Protein AF-A0A6N2C023-F1 (afdb_monomer_lite)

Sequence (86 aa):
MATIQILIGPSCLQKDLWEIVVQVIVQESLADMISSKVAKVKVLGDMEIIPFVKSSGINLTIAGMVETRLAMGFTGHLAAGLGCFK

Radius of gyration: 12.26 Å; chains: 1; bounding box: 33×24×34 Å

pLDDT: mean 77.52, std 9.94, range [47.25, 89.06]

Structure (mmCIF, N/CA/C/O backbone):
data_AF-A0A6N2C023-F1
#
_entry.id   AF-A0A6N2C023-F1
#
loop_
_atom_site.group_PDB
_atom_site.id
_atom_site.type_symbol
_atom_site.label_atom_id
_atom_site.label_alt_id
_atom_site.label_comp_id
_atom_site.label_asym_id
_atom_site.label_entity_id
_atom_site.label_seq_id
_atom_site.pdbx_PDB_ins_code
_atom_site.Cartn_x
_atom_site.Cartn_y
_atom_site.Cartn_z
_atom_site.occupancy
_atom_site.B_iso_or_equiv
_atom_site.auth_seq_id
_atom_site.auth_comp_id
_atom_site.auth_asym_id
_atom_site.auth_atom_id
_atom_site.pdbx_PDB_model_num
ATOM 1 N N . MET A 1 1 ? -20.521 12.056 5.396 1.00 47.25 1 MET A N 1
ATOM 2 C CA . MET A 1 1 ? -19.336 12.086 6.280 1.00 47.25 1 MET A CA 1
ATOM 3 C C . MET A 1 1 ? -18.138 12.429 5.418 1.00 47.25 1 MET A C 1
ATOM 5 O O . MET A 1 1 ? -18.053 11.885 4.325 1.00 47.25 1 MET A O 1
ATOM 9 N N . ALA A 1 2 ? -17.298 13.377 5.830 1.00 59.56 2 ALA A N 1
ATOM 10 C CA . ALA A 1 2 ? -16.086 13.717 5.088 1.00 59.56 2 ALA A CA 1
ATOM 11 C C . ALA A 1 2 ? -15.003 12.683 5.420 1.00 59.56 2 ALA A C 1
ATOM 13 O O . ALA A 1 2 ? -14.737 12.464 6.595 1.00 59.56 2 ALA A O 1
ATOM 14 N N . THR A 1 3 ? -14.433 12.037 4.404 1.00 75.31 3 THR A N 1
ATOM 15 C CA . THR A 1 3 ? -13.312 11.101 4.560 1.00 75.31 3 THR A CA 1
ATOM 16 C C . THR A 1 3 ? -12.006 11.891 4.532 1.00 75.31 3 THR A C 1
ATOM 18 O O . THR A 1 3 ? -11.759 12.629 3.575 1.00 75.31 3 THR A O 1
ATOM 21 N N . ILE A 1 4 ? -11.179 11.755 5.566 1.00 79.69 4 ILE A N 1
ATOM 22 C CA . ILE A 1 4 ? -9.859 12.384 5.650 1.00 79.69 4 ILE A CA 1
ATOM 23 C C . ILE A 1 4 ? -8.826 11.408 5.087 1.00 79.69 4 ILE A C 1
ATOM 25 O O . ILE A 1 4 ? -8.566 10.349 5.658 1.00 79.69 4 ILE A O 1
ATOM 29 N N . GLN A 1 5 ? -8.229 11.774 3.953 1.00 80.12 5 GLN A N 1
ATOM 30 C CA . GLN A 1 5 ? -7.156 11.019 3.313 1.00 80.12 5 GLN A CA 1
ATOM 31 C C . GLN A 1 5 ? -5.829 11.755 3.493 1.00 80.12 5 GLN A C 1
ATOM 33 O O . GLN A 1 5 ? -5.686 12.900 3.059 1.00 80.12 5 GLN A O 1
ATOM 38 N N . ILE A 1 6 ? -4.842 11.086 4.093 1.00 81.00 6 ILE A N 1
ATOM 39 C CA . ILE A 1 6 ? -3.485 11.623 4.223 1.00 81.00 6 ILE A CA 1
ATOM 40 C C . ILE A 1 6 ? -2.585 10.967 3.177 1.00 81.00 6 ILE A C 1
ATOM 42 O O . ILE A 1 6 ? -2.355 9.755 3.169 1.00 81.00 6 ILE A O 1
ATOM 46 N N . LEU A 1 7 ? -2.046 11.805 2.291 1.00 74.06 7 LEU A N 1
ATOM 47 C CA . LEU A 1 7 ? -0.997 11.425 1.357 1.00 74.06 7 LEU A CA 1
ATOM 48 C C . LEU A 1 7 ? 0.359 11.716 1.990 1.00 74.06 7 LEU A C 1
ATOM 50 O O . LEU A 1 7 ? 0.757 12.875 2.119 1.00 74.06 7 LEU A O 1
ATOM 54 N N . ILE A 1 8 ? 1.096 10.669 2.338 1.00 72.81 8 ILE A N 1
ATOM 55 C CA . ILE A 1 8 ? 2.416 10.845 2.931 1.00 72.81 8 ILE A CA 1
ATOM 56 C C . ILE A 1 8 ? 3.423 11.203 1.818 1.00 72.81 8 ILE A C 1
ATOM 58 O O . ILE A 1 8 ? 3.546 10.542 0.781 1.00 72.81 8 ILE A O 1
ATOM 62 N N . GLY A 1 9 ? 4.074 12.355 1.993 1.00 60.75 9 GLY A N 1
ATOM 63 C CA . GLY A 1 9 ? 4.913 13.020 0.997 1.00 60.75 9 GLY A CA 1
ATOM 64 C C . GLY A 1 9 ? 6.408 12.655 1.048 1.00 60.75 9 GLY A C 1
ATOM 65 O O . GLY A 1 9 ? 6.842 11.866 1.883 1.00 60.75 9 GLY A O 1
ATOM 66 N N . PRO A 1 10 ? 7.229 13.250 0.156 1.00 52.97 10 PRO A N 1
ATOM 67 C CA . PRO A 1 10 ? 8.647 12.915 -0.036 1.00 52.97 10 PRO A CA 1
ATOM 68 C C . PRO A 1 10 ? 9.560 13.196 1.169 1.00 52.97 10 PRO A C 1
ATOM 70 O O . PRO A 1 10 ? 10.689 12.728 1.176 1.00 52.97 10 PRO A O 1
ATOM 73 N N . SER A 1 11 ? 9.108 13.919 2.192 1.00 51.91 11 SER A N 1
ATOM 74 C CA . SER A 1 11 ? 9.860 14.082 3.443 1.00 51.91 11 SER A CA 1
ATOM 75 C C . SER A 1 11 ? 9.991 12.776 4.241 1.00 51.91 11 SER A C 1
ATOM 77 O O . SER A 1 11 ? 10.884 12.673 5.070 1.00 51.91 11 SER A O 1
ATOM 79 N N . CYS A 1 12 ? 9.173 11.757 3.950 1.00 53.12 12 CYS A N 1
ATOM 80 C CA . CYS A 1 12 ? 9.237 10.423 4.564 1.00 53.12 12 CYS A CA 1
ATOM 81 C C . CYS A 1 12 ? 10.065 9.417 3.737 1.00 53.12 12 CYS A C 1
ATOM 83 O O . CYS A 1 12 ? 9.748 8.234 3.686 1.00 53.12 12 CYS A O 1
ATOM 85 N N . LEU A 1 13 ? 11.124 9.883 3.060 1.00 52.47 13 LEU A N 1
ATOM 86 C CA . LEU A 1 13 ? 12.026 9.065 2.224 1.00 52.47 13 LEU A CA 1
ATOM 87 C C . LEU A 1 13 ? 12.904 8.078 3.021 1.00 52.47 13 LEU A C 1
ATOM 89 O O . LEU A 1 13 ? 13.592 7.241 2.434 1.00 52.47 13 LEU A O 1
ATOM 93 N N . GLN A 1 14 ? 12.899 8.177 4.348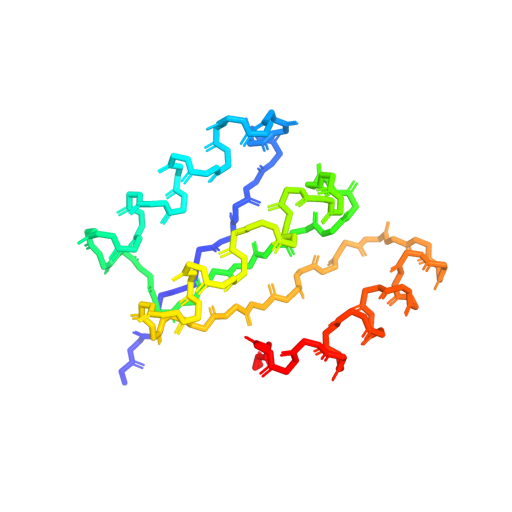 1.00 62.22 14 GLN A N 1
ATOM 94 C CA . GLN A 1 14 ? 13.682 7.337 5.244 1.00 62.22 14 GLN A CA 1
ATOM 95 C C . GLN A 1 14 ? 12.755 6.326 5.926 1.00 62.22 14 GLN A C 1
ATOM 97 O O . GLN A 1 14 ? 11.710 6.713 6.447 1.00 62.22 14 GLN A O 1
ATOM 102 N N . LYS A 1 15 ? 13.135 5.038 5.896 1.00 62.84 15 LYS A N 1
ATOM 103 C CA . LYS A 1 15 ? 12.326 3.908 6.396 1.00 62.84 15 LYS A CA 1
ATOM 104 C C . LYS A 1 15 ? 11.774 4.176 7.802 1.00 62.84 15 LYS A C 1
ATOM 106 O O . LYS A 1 15 ? 10.580 4.028 8.029 1.00 62.84 15 LYS A O 1
ATOM 11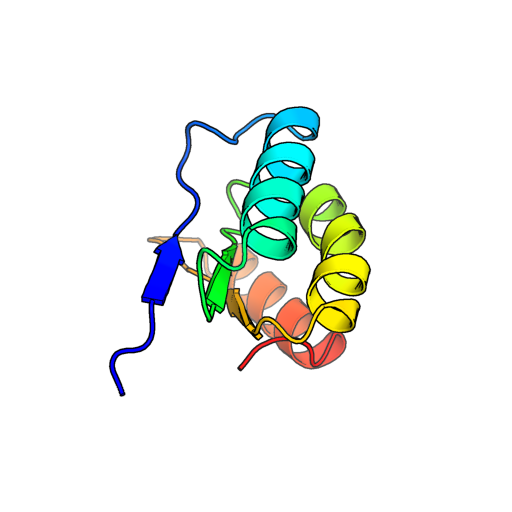1 N N . ASP A 1 16 ? 12.632 4.670 8.686 1.00 66.25 16 ASP A N 1
ATOM 112 C CA . ASP A 1 16 ? 12.303 4.884 10.096 1.00 66.25 16 ASP A CA 1
ATOM 113 C C . ASP A 1 16 ? 11.242 5.981 10.292 1.00 66.25 16 ASP A C 1
ATOM 115 O O . ASP A 1 16 ? 10.410 5.901 11.190 1.00 66.25 16 ASP A O 1
ATOM 119 N N . LEU A 1 17 ? 11.220 6.998 9.421 1.00 73.94 17 LEU A N 1
ATOM 120 C CA . LEU A 1 17 ? 10.25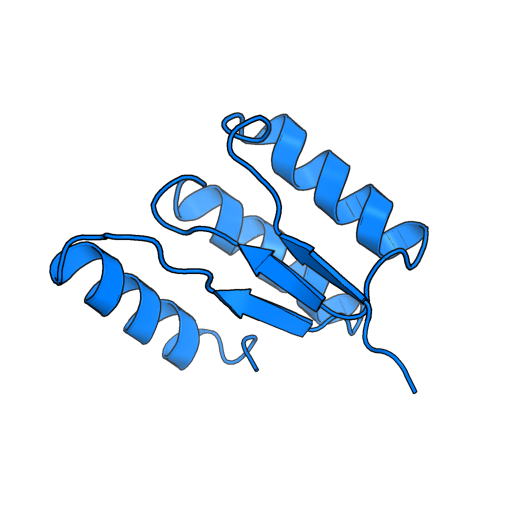8 8.096 9.528 1.00 73.94 17 LEU A CA 1
ATOM 121 C C . LEU A 1 17 ? 8.868 7.688 9.026 1.00 73.94 17 LEU A C 1
ATOM 123 O O . LEU A 1 17 ? 7.862 8.155 9.553 1.00 73.94 17 LEU A O 1
ATOM 127 N N . TRP A 1 18 ? 8.807 6.807 8.025 1.00 74.75 18 TRP A N 1
ATOM 128 C CA . TRP A 1 18 ? 7.549 6.287 7.493 1.00 74.75 18 TRP A CA 1
ATOM 129 C C . TRP A 1 18 ? 6.767 5.500 8.549 1.00 74.75 18 TRP A C 1
ATOM 131 O O . TRP A 1 18 ? 5.588 5.774 8.771 1.00 74.75 18 TRP A O 1
ATOM 141 N N . GLU A 1 19 ? 7.431 4.567 9.233 1.00 78.31 19 GLU A N 1
ATOM 142 C CA . GLU A 1 19 ? 6.799 3.744 10.268 1.00 78.31 19 GLU A CA 1
ATOM 143 C C . GLU A 1 19 ? 6.260 4.601 11.416 1.00 78.31 19 GLU A C 1
ATOM 145 O O . GLU A 1 19 ? 5.104 4.438 11.805 1.00 78.31 19 GLU A O 1
ATOM 150 N N . ILE A 1 20 ? 7.051 5.567 11.897 1.00 82.25 20 ILE A N 1
ATOM 151 C CA . ILE A 1 20 ? 6.647 6.473 12.983 1.00 82.25 20 ILE A CA 1
ATOM 152 C C . ILE A 1 20 ? 5.426 7.306 12.573 1.00 82.25 20 ILE A C 1
ATOM 154 O O . ILE A 1 20 ? 4.462 7.401 13.331 1.00 82.25 20 ILE A O 1
ATOM 158 N N . VAL A 1 21 ? 5.429 7.893 11.371 1.00 83.25 21 VAL A N 1
ATOM 159 C CA . VAL A 1 21 ? 4.306 8.723 10.900 1.00 83.25 21 VAL A CA 1
ATOM 160 C C . VAL A 1 21 ? 3.033 7.893 10.757 1.00 83.25 21 VAL A C 1
ATOM 162 O O . VAL A 1 21 ? 1.969 8.326 11.199 1.00 83.25 21 VAL A O 1
ATOM 165 N N . VAL A 1 22 ? 3.128 6.691 10.181 1.00 84.56 22 VAL A N 1
ATOM 166 C CA . VAL A 1 22 ? 1.972 5.796 10.045 1.00 84.56 22 VAL A CA 1
ATOM 167 C C . VAL A 1 22 ? 1.452 5.364 11.415 1.00 84.56 22 VAL A C 1
ATOM 169 O O . VAL A 1 22 ? 0.242 5.378 11.625 1.00 84.56 22 VAL A O 1
ATOM 172 N N . GLN A 1 23 ? 2.334 5.047 12.366 1.00 87.19 23 GLN A N 1
ATOM 173 C CA . GLN A 1 23 ? 1.935 4.724 13.738 1.00 87.19 23 GLN A CA 1
ATOM 174 C C . GLN A 1 23 ? 1.184 5.877 14.404 1.00 87.19 23 GLN A C 1
ATOM 176 O O . GLN A 1 23 ? 0.113 5.640 14.955 1.00 87.19 23 GLN A O 1
ATOM 181 N N . VAL A 1 24 ? 1.680 7.113 14.294 1.00 88.50 24 VAL A N 1
ATOM 182 C CA . VAL A 1 24 ? 1.007 8.295 14.860 1.00 88.50 24 VAL A CA 1
ATOM 183 C C . VAL A 1 24 ? -0.368 8.505 14.224 1.00 88.50 24 VAL A C 1
ATOM 185 O O . VAL A 1 24 ? -1.343 8.696 14.941 1.00 88.50 24 VAL A O 1
ATOM 188 N N . ILE A 1 25 ? -0.483 8.414 12.894 1.00 88.19 25 ILE A N 1
ATOM 189 C CA . ILE A 1 25 ? -1.776 8.563 12.199 1.00 88.19 25 ILE A CA 1
ATOM 190 C C . ILE A 1 25 ? -2.776 7.504 12.666 1.00 88.19 25 ILE A C 1
ATOM 192 O O . ILE A 1 25 ? -3.948 7.816 12.871 1.00 88.19 25 ILE A O 1
ATOM 196 N N . VAL A 1 26 ? -2.310 6.264 12.828 1.00 87.06 26 VAL A N 1
ATOM 197 C CA . VAL A 1 26 ? -3.132 5.138 13.270 1.00 87.06 26 VAL A CA 1
ATOM 198 C C . VAL A 1 26 ? -3.560 5.293 14.733 1.00 87.06 26 VAL A C 1
ATOM 200 O O . VAL A 1 26 ? -4.735 5.112 15.036 1.00 87.06 26 VAL A O 1
ATOM 203 N N . GLN A 1 27 ? -2.635 5.634 15.632 1.00 88.44 27 GLN A N 1
ATOM 204 C CA . GLN A 1 27 ? -2.908 5.769 17.068 1.00 88.44 27 GLN A CA 1
ATOM 205 C C . GLN A 1 27 ? -3.827 6.954 17.370 1.00 88.44 27 GLN A C 1
ATOM 207 O O . GLN A 1 27 ? -4.776 6.818 18.137 1.00 88.44 27 GLN A O 1
ATOM 212 N N . GLU A 1 28 ? -3.590 8.089 16.715 1.00 89.06 28 GLU A N 1
ATOM 213 C CA . GLU A 1 28 ? -4.353 9.325 16.915 1.00 89.06 28 GLU A CA 1
ATOM 214 C C . GLU A 1 28 ? -5.589 9.414 15.997 1.00 89.06 28 GLU A C 1
ATOM 216 O O . GLU A 1 28 ? -6.308 10.410 16.016 1.00 89.06 28 GLU A O 1
ATOM 221 N N . SER A 1 29 ? -5.856 8.380 15.182 1.00 86.56 29 SER A N 1
ATOM 222 C CA . SER A 1 29 ? -6.993 8.313 14.245 1.00 86.56 29 SER A CA 1
ATOM 223 C C . SER A 1 29 ? -7.116 9.550 13.339 1.00 86.56 29 SER A C 1
ATOM 225 O O . SER A 1 29 ? -8.203 10.081 13.116 1.00 86.56 29 SER A O 1
ATOM 227 N N . LEU A 1 30 ? -5.985 10.026 12.806 1.00 85.94 30 LEU A N 1
ATOM 228 C CA . LEU A 1 30 ? -5.915 11.283 12.044 1.00 85.94 30 LEU A CA 1
ATOM 229 C C . LEU A 1 30 ? -6.428 11.163 10.600 1.00 85.94 30 LEU A C 1
ATOM 231 O O . LEU A 1 30 ? -6.589 12.180 9.926 1.00 85.94 30 LEU A O 1
ATOM 235 N N . ALA A 1 31 ? -6.638 9.942 10.102 1.00 86.19 31 ALA A N 1
ATOM 236 C CA . ALA A 1 31 ? -7.090 9.686 8.740 1.00 86.19 31 ALA A CA 1
ATOM 237 C C . ALA A 1 31 ? -7.908 8.397 8.635 1.00 86.19 31 ALA A C 1
ATOM 239 O O . ALA A 1 31 ? -7.587 7.391 9.265 1.00 86.19 31 ALA A O 1
ATOM 240 N N . ASP A 1 32 ? -8.891 8.404 7.739 1.00 84.88 32 ASP A N 1
ATOM 241 C CA . ASP A 1 32 ? -9.649 7.216 7.333 1.00 84.88 32 ASP A CA 1
ATOM 242 C C . ASP A 1 32 ? -8.887 6.372 6.293 1.00 84.88 32 ASP A C 1
ATOM 244 O O . ASP A 1 32 ? -9.186 5.192 6.062 1.00 84.88 32 ASP A O 1
ATOM 248 N N . MET A 1 33 ? -7.921 7.001 5.613 1.00 84.25 33 MET A N 1
ATOM 249 C CA . MET A 1 33 ? -7.159 6.400 4.528 1.00 84.25 33 MET A CA 1
ATOM 250 C C . MET A 1 33 ? -5.734 6.954 4.448 1.00 84.25 33 MET A C 1
ATOM 252 O O . MET A 1 33 ? -5.519 8.169 4.474 1.00 84.25 33 MET A O 1
ATOM 256 N N . ILE A 1 34 ? -4.768 6.051 4.274 1.00 86.12 34 ILE A N 1
ATOM 257 C CA . ILE A 1 34 ? -3.354 6.378 4.068 1.00 86.12 34 ILE A CA 1
ATOM 258 C C . ILE A 1 34 ? -2.957 5.966 2.654 1.00 86.12 34 ILE A C 1
ATOM 260 O O . ILE A 1 34 ? -3.169 4.826 2.242 1.00 86.12 34 ILE A O 1
ATOM 264 N N . SER A 1 35 ? -2.350 6.887 1.912 1.00 82.06 35 SER A N 1
ATOM 265 C CA . SER A 1 35 ? -1.820 6.594 0.581 1.00 82.06 35 SER A CA 1
ATOM 266 C C . SER A 1 35 ? -0.305 6.424 0.611 1.00 82.06 35 SER A C 1
ATOM 268 O O . SER A 1 35 ? 0.409 7.382 0.923 1.00 82.06 35 SER A O 1
ATOM 270 N N . SER A 1 36 ? 0.187 5.244 0.220 1.00 77.56 36 SER A N 1
ATOM 271 C CA . SER A 1 36 ? 1.622 5.018 0.002 1.00 77.56 36 SER A CA 1
ATOM 272 C C . SER A 1 36 ? 2.029 5.239 -1.455 1.00 77.56 36 SER A C 1
ATOM 274 O O . SER A 1 36 ? 1.243 5.021 -2.377 1.00 77.56 36 SER A O 1
ATOM 276 N N . LYS A 1 37 ? 3.273 5.684 -1.660 1.00 75.94 37 LYS A N 1
ATOM 277 C CA . LYS A 1 37 ? 3.909 5.851 -2.973 1.00 75.94 37 LYS A CA 1
ATOM 278 C C . LYS A 1 37 ? 5.021 4.817 -3.110 1.00 75.94 37 LYS A C 1
ATOM 280 O O . LYS A 1 37 ? 6.140 5.071 -2.668 1.00 75.94 37 LYS A O 1
ATOM 285 N N . VAL A 1 38 ? 4.731 3.706 -3.783 1.00 69.50 38 VAL A N 1
ATOM 286 C CA . VAL A 1 38 ? 5.634 2.543 -3.915 1.00 69.50 38 VAL A CA 1
ATOM 287 C C . VAL A 1 38 ? 6.965 2.888 -4.601 1.00 69.50 38 VAL A C 1
ATOM 289 O O . VAL A 1 38 ? 7.983 2.265 -4.323 1.00 69.50 38 VAL A O 1
ATOM 292 N N . ALA A 1 39 ? 7.018 3.903 -5.476 1.00 64.62 39 ALA A N 1
ATOM 293 C CA . ALA A 1 39 ? 8.294 4.342 -6.055 1.00 64.62 39 ALA A CA 1
ATOM 294 C C . ALA A 1 39 ? 9.138 5.231 -5.121 1.00 64.62 39 ALA A C 1
ATOM 296 O O . ALA A 1 39 ? 10.308 5.480 -5.413 1.00 64.62 39 ALA A O 1
ATOM 297 N N . LYS A 1 40 ? 8.561 5.755 -4.032 1.00 63.84 40 LYS A N 1
ATOM 298 C CA . LYS A 1 40 ? 9.254 6.637 -3.074 1.00 63.84 40 LYS A CA 1
ATOM 299 C C . LYS A 1 40 ? 9.575 5.934 -1.764 1.00 63.84 40 LYS A C 1
ATOM 301 O O . LYS A 1 40 ? 10.648 6.156 -1.210 1.00 63.84 40 LYS A O 1
ATOM 306 N N . VAL A 1 41 ? 8.660 5.103 -1.282 1.00 60.34 41 VAL A N 1
ATOM 307 C CA . VAL A 1 41 ? 8.885 4.210 -0.150 1.00 60.34 41 VAL A CA 1
ATOM 308 C C . VAL A 1 41 ? 9.536 2.959 -0.724 1.00 60.34 41 VAL A C 1
ATOM 310 O O . VAL A 1 41 ? 9.037 2.385 -1.684 1.00 60.34 41 VAL A O 1
ATOM 313 N N . LYS A 1 42 ? 10.699 2.547 -0.207 1.00 65.56 42 LYS A N 1
ATOM 314 C CA . LYS A 1 42 ? 11.294 1.270 -0.627 1.00 65.56 42 LYS A CA 1
ATOM 315 C C . LYS A 1 42 ? 10.224 0.191 -0.455 1.00 65.56 42 LYS A C 1
ATOM 317 O O . LYS A 1 42 ? 9.681 0.085 0.635 1.00 65.56 42 LYS A O 1
ATOM 322 N N . VAL A 1 43 ? 9.976 -0.618 -1.486 1.00 74.69 43 VAL A N 1
ATOM 323 C CA . VAL A 1 43 ? 8.967 -1.700 -1.508 1.00 74.69 43 VAL A CA 1
ATOM 324 C C . VAL A 1 43 ? 8.905 -2.497 -0.197 1.00 74.69 43 VAL A C 1
ATOM 326 O O . VAL A 1 43 ? 7.828 -2.820 0.287 1.00 74.69 43 VAL A O 1
ATOM 329 N N . LEU A 1 44 ? 10.062 -2.773 0.409 1.00 74.44 44 LEU A N 1
ATOM 330 C CA . LEU A 1 44 ? 10.169 -3.476 1.688 1.00 74.44 44 LEU A CA 1
ATOM 331 C C . LEU A 1 44 ? 9.507 -2.728 2.857 1.00 74.44 44 LEU A C 1
ATOM 333 O O . LEU A 1 44 ? 8.807 -3.348 3.645 1.00 74.44 44 LEU A O 1
ATOM 337 N N . GLY A 1 45 ? 9.681 -1.407 2.948 1.00 74.38 45 GLY A N 1
ATOM 338 C CA . GLY A 1 45 ? 9.052 -0.591 3.991 1.00 74.38 45 GLY A CA 1
ATOM 339 C C . GLY A 1 45 ? 7.525 -0.593 3.893 1.00 74.38 45 GLY A C 1
ATOM 340 O O . GLY A 1 45 ? 6.846 -0.671 4.913 1.00 74.38 45 GLY A O 1
ATOM 341 N N . ASP A 1 46 ? 6.981 -0.600 2.672 1.00 75.56 46 ASP A N 1
ATOM 342 C CA . ASP A 1 46 ? 5.539 -0.770 2.468 1.00 75.56 46 ASP A CA 1
ATOM 343 C C . ASP A 1 46 ? 5.072 -2.157 2.925 1.00 75.56 46 ASP A C 1
ATOM 345 O O . ASP A 1 46 ? 4.092 -2.277 3.658 1.00 75.56 46 ASP A O 1
ATOM 349 N N . MET A 1 47 ? 5.789 -3.216 2.545 1.00 77.56 47 MET A N 1
ATOM 350 C CA . MET A 1 47 ? 5.419 -4.585 2.919 1.00 77.56 47 MET A CA 1
ATOM 351 C C . MET A 1 47 ? 5.432 -4.820 4.436 1.00 77.56 47 MET A C 1
ATOM 353 O O . MET A 1 47 ? 4.600 -5.579 4.930 1.00 77.56 47 MET A O 1
ATOM 357 N N . GLU A 1 48 ? 6.331 -4.165 5.172 1.00 80.88 48 GLU A N 1
ATOM 358 C CA . GLU A 1 48 ? 6.424 -4.283 6.633 1.00 80.88 48 GLU A CA 1
ATOM 359 C C . GLU A 1 48 ? 5.277 -3.561 7.360 1.00 80.88 48 GLU A C 1
ATOM 361 O O . GLU A 1 48 ? 4.773 -4.068 8.364 1.00 80.88 48 GLU A O 1
ATOM 366 N N . ILE A 1 49 ? 4.805 -2.419 6.841 1.00 80.81 49 ILE A N 1
ATOM 367 C CA . ILE A 1 49 ? 3.759 -1.624 7.504 1.00 80.81 49 ILE A CA 1
ATOM 368 C C . ILE A 1 49 ? 2.334 -2.078 7.155 1.00 80.81 49 ILE A C 1
ATOM 370 O O . ILE A 1 49 ? 1.401 -1.862 7.931 1.00 80.81 49 ILE A O 1
ATOM 374 N N . ILE A 1 50 ? 2.135 -2.710 5.993 1.00 82.62 50 ILE A N 1
ATOM 375 C CA . ILE A 1 50 ? 0.804 -3.114 5.511 1.00 82.62 50 ILE A CA 1
ATOM 376 C C . ILE A 1 50 ? 0.047 -3.993 6.525 1.00 82.62 50 ILE A C 1
ATOM 378 O O . ILE A 1 50 ? -1.132 -3.717 6.763 1.00 82.62 50 ILE A O 1
ATOM 382 N N . PRO A 1 51 ? 0.662 -5.006 7.170 1.00 84.50 51 PRO A N 1
ATOM 383 C CA . PRO A 1 51 ? -0.001 -5.789 8.213 1.00 84.50 51 PRO A CA 1
ATOM 384 C C . PRO A 1 51 ? -0.457 -4.943 9.408 1.00 84.50 51 PRO A C 1
ATOM 386 O O . PRO A 1 51 ? -1.561 -5.150 9.915 1.00 84.50 51 PRO A O 1
ATOM 389 N N . PHE A 1 52 ? 0.360 -3.971 9.828 1.00 85.69 52 PHE A N 1
ATOM 390 C CA . PHE A 1 52 ? 0.039 -3.073 10.937 1.00 85.69 52 PHE A CA 1
ATOM 391 C C . PHE A 1 52 ? -1.181 -2.205 10.609 1.00 85.69 52 PHE A C 1
ATOM 393 O O . PHE A 1 52 ? -2.155 -2.217 11.361 1.00 85.69 52 PHE A O 1
ATOM 400 N N . VAL A 1 53 ? -1.194 -1.537 9.452 1.00 84.88 53 VAL A N 1
ATOM 401 C CA . VAL A 1 53 ? -2.334 -0.686 9.061 1.00 84.88 53 VAL A CA 1
ATOM 402 C C . VAL A 1 53 ? -3.596 -1.507 8.797 1.00 84.88 53 VAL A C 1
ATOM 404 O O . VAL A 1 53 ? -4.698 -1.098 9.151 1.00 84.88 53 VAL A O 1
ATOM 407 N N . LYS A 1 54 ? -3.454 -2.721 8.255 1.00 82.62 54 LYS A N 1
ATOM 408 C CA . LYS A 1 54 ? -4.586 -3.644 8.110 1.00 82.62 54 LYS A CA 1
ATOM 409 C C . LYS A 1 54 ? -5.222 -3.970 9.462 1.00 82.62 54 LYS A C 1
ATOM 411 O O . LYS A 1 54 ? -6.445 -4.017 9.562 1.00 82.62 54 LYS A O 1
ATOM 416 N N . SER A 1 55 ? -4.404 -4.199 10.491 1.00 85.88 55 SER A N 1
ATOM 417 C CA . SER A 1 55 ? -4.898 -4.520 11.834 1.00 85.88 55 SER A CA 1
ATOM 418 C C . SER A 1 55 ? -5.608 -3.349 12.519 1.00 85.88 55 SER A C 1
ATOM 420 O O . SER A 1 55 ? -6.467 -3.585 13.364 1.00 85.88 55 SER A O 1
ATOM 422 N N . SER A 1 56 ? -5.309 -2.104 12.129 1.00 85.81 56 SER A N 1
ATOM 423 C CA . SER A 1 56 ? -5.952 -0.914 12.692 1.00 85.81 56 SER A CA 1
ATOM 424 C C . SER A 1 56 ? -7.271 -0.525 12.022 1.00 85.81 56 SER A C 1
ATOM 426 O O . SER A 1 56 ? -7.964 0.362 12.510 1.00 85.81 56 SER A O 1
ATOM 428 N N . GLY A 1 57 ? -7.644 -1.181 10.917 1.00 84.38 57 GLY A N 1
ATOM 429 C CA . GLY A 1 57 ? -8.895 -0.916 10.201 1.00 84.38 57 GLY A CA 1
ATOM 430 C C . GLY A 1 57 ? -8.874 0.327 9.303 1.00 84.38 57 GLY A C 1
ATOM 431 O O . GLY A 1 57 ? -9.888 0.633 8.673 1.00 84.38 57 GLY A O 1
ATOM 432 N N . ILE A 1 58 ? -7.731 1.010 9.194 1.00 85.12 58 ILE A N 1
ATOM 433 C CA . ILE A 1 58 ? -7.528 2.115 8.250 1.00 85.12 58 ILE A CA 1
ATOM 434 C C . ILE A 1 58 ? -7.302 1.548 6.845 1.00 85.12 58 ILE A C 1
ATOM 436 O O . ILE A 1 58 ? -6.630 0.532 6.657 1.00 85.12 58 ILE A O 1
ATOM 440 N N . ASN A 1 59 ? -7.870 2.204 5.832 1.00 85.31 59 ASN A N 1
ATOM 441 C CA . ASN A 1 59 ? -7.714 1.751 4.452 1.00 85.31 59 ASN A CA 1
ATOM 442 C C . ASN A 1 59 ? -6.364 2.212 3.890 1.00 85.31 59 ASN A C 1
ATOM 444 O O . ASN A 1 59 ? -5.998 3.383 4.026 1.00 85.31 59 ASN A O 1
ATOM 448 N N . LEU A 1 60 ? -5.646 1.319 3.206 1.00 83.25 60 LEU A N 1
ATOM 449 C CA . LEU A 1 60 ? -4.500 1.719 2.395 1.00 83.25 60 LEU A CA 1
ATOM 450 C C . LEU A 1 60 ? -4.940 2.002 0.961 1.00 83.25 60 LEU A C 1
ATOM 452 O O . LEU A 1 60 ? -5.782 1.306 0.400 1.00 83.25 60 LEU A O 1
ATOM 456 N N . THR A 1 61 ? -4.308 2.984 0.337 1.00 84.25 61 THR A N 1
ATOM 457 C CA . THR A 1 61 ? -4.351 3.194 -1.113 1.00 84.25 61 THR A CA 1
ATOM 458 C C . THR A 1 61 ? -2.946 3.274 -1.665 1.00 84.25 61 THR A C 1
ATOM 460 O O . THR A 1 61 ? -2.003 3.635 -0.955 1.00 84.25 61 THR A O 1
ATOM 463 N N . ILE A 1 62 ? -2.798 2.959 -2.951 1.00 81.06 62 ILE A N 1
ATOM 464 C CA . ILE A 1 62 ? -1.556 3.254 -3.654 1.00 81.06 62 ILE A CA 1
ATOM 465 C C . ILE A 1 62 ? -1.734 4.531 -4.457 1.00 81.06 62 ILE A C 1
ATOM 467 O O . ILE A 1 62 ? -2.555 4.603 -5.368 1.00 81.06 62 ILE A O 1
ATOM 471 N N . ALA A 1 63 ? -0.941 5.540 -4.116 1.00 76.19 63 ALA A N 1
ATOM 472 C CA . ALA A 1 63 ? -0.825 6.747 -4.907 1.00 76.19 63 ALA A CA 1
ATOM 473 C C . ALA A 1 63 ? 0.262 6.564 -5.971 1.00 76.19 63 ALA A C 1
ATOM 475 O O . ALA A 1 63 ? 1.435 6.374 -5.650 1.00 76.19 63 ALA A O 1
ATOM 476 N N . GLY A 1 64 ? -0.125 6.683 -7.239 1.00 69.31 64 GLY A N 1
ATOM 477 C CA . GLY A 1 64 ? 0.800 6.775 -8.366 1.00 69.31 64 GLY A CA 1
ATOM 478 C C . GLY A 1 64 ? 1.084 8.231 -8.738 1.00 69.31 64 GLY A C 1
ATOM 479 O O . GLY A 1 64 ? 0.178 9.061 -8.766 1.00 69.31 64 GLY A O 1
ATOM 480 N N . MET A 1 65 ? 2.344 8.551 -9.032 1.00 69.56 65 MET A N 1
ATOM 481 C CA . MET A 1 65 ? 2.708 9.754 -9.800 1.00 69.56 65 MET A CA 1
ATOM 482 C C . MET A 1 65 ? 2.907 9.368 -11.279 1.00 69.56 65 MET A C 1
ATOM 484 O O . MET A 1 65 ? 2.478 8.300 -11.712 1.00 69.56 65 MET A O 1
ATOM 488 N N . VAL A 1 66 ? 3.594 10.216 -12.057 1.00 73.00 66 VAL A N 1
ATOM 489 C CA . VAL A 1 66 ? 4.179 9.836 -13.353 1.00 73.00 66 VAL A CA 1
ATOM 490 C C . VAL A 1 66 ? 5.273 8.788 -13.109 1.00 73.00 66 VAL A C 1
ATOM 492 O O . VAL A 1 66 ? 6.450 9.110 -12.962 1.00 73.00 66 VAL A O 1
ATOM 495 N N . GLU A 1 67 ? 4.861 7.531 -12.993 1.00 75.50 67 GLU A N 1
ATOM 496 C CA . GLU A 1 67 ? 5.730 6.371 -12.810 1.00 75.50 67 GLU A CA 1
ATOM 497 C C . GLU A 1 67 ? 5.847 5.576 -14.116 1.00 75.50 67 GLU A C 1
ATOM 499 O O . GLU A 1 67 ? 5.041 5.704 -15.040 1.00 75.50 67 GLU A O 1
ATOM 504 N N . THR A 1 68 ? 6.882 4.743 -14.220 1.00 84.19 68 THR A N 1
ATOM 505 C CA . THR A 1 68 ? 7.048 3.870 -15.386 1.00 84.19 68 THR A CA 1
ATOM 506 C C . THR A 1 68 ? 5.987 2.770 -15.388 1.00 84.19 68 THR A C 1
ATOM 508 O O . THR A 1 68 ? 5.480 2.370 -14.340 1.00 84.19 68 THR A O 1
ATOM 511 N N . ARG A 1 69 ? 5.699 2.190 -16.563 1.00 86.06 69 ARG A N 1
ATOM 512 C CA . ARG A 1 69 ? 4.788 1.033 -16.661 1.00 86.06 69 ARG A CA 1
ATOM 513 C C . ARG A 1 69 ? 5.250 -0.161 -15.819 1.00 86.06 69 ARG A C 1
ATOM 515 O O . ARG A 1 69 ? 4.413 -0.926 -15.360 1.00 86.06 69 ARG A O 1
ATOM 522 N N . LEU A 1 70 ? 6.561 -0.309 -15.608 1.00 85.88 70 LEU A N 1
ATOM 523 C CA . LEU A 1 70 ? 7.123 -1.345 -14.738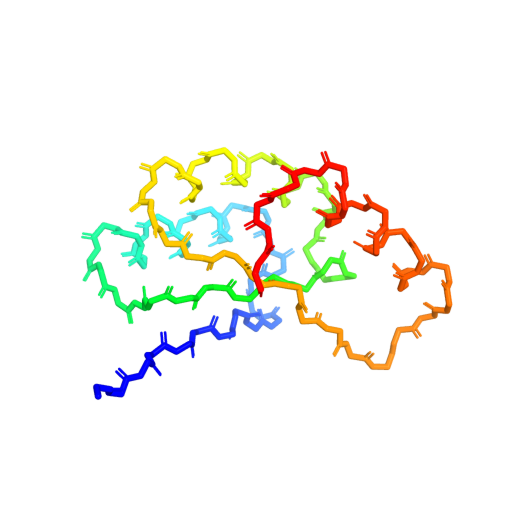 1.00 85.88 70 LEU A CA 1
ATOM 524 C C . LEU A 1 70 ? 6.748 -1.108 -13.273 1.00 85.88 70 LEU A C 1
ATOM 526 O O . LEU A 1 70 ? 6.231 -2.015 -12.630 1.00 85.88 70 LEU A O 1
ATOM 530 N N . ALA A 1 71 ? 6.959 0.110 -12.767 1.00 82.12 71 ALA A N 1
ATOM 531 C CA . ALA A 1 71 ? 6.590 0.466 -11.399 1.00 82.12 71 ALA A CA 1
ATOM 532 C C . ALA A 1 71 ? 5.073 0.361 -11.192 1.00 82.12 71 ALA A C 1
ATOM 534 O O . ALA A 1 71 ? 4.623 -0.289 -10.255 1.00 82.12 71 ALA A O 1
ATOM 535 N N . MET A 1 72 ? 4.281 0.892 -12.127 1.00 83.94 72 MET A N 1
ATOM 536 C CA . MET A 1 72 ? 2.820 0.824 -12.058 1.00 83.94 72 MET A CA 1
ATOM 537 C C . MET A 1 72 ? 2.302 -0.625 -12.128 1.00 83.94 72 MET A C 1
ATOM 539 O O . MET A 1 72 ? 1.387 -0.993 -11.396 1.00 83.94 72 MET A O 1
ATOM 543 N N . GLY A 1 73 ? 2.912 -1.469 -12.969 1.00 87.44 73 GLY A N 1
ATOM 544 C CA . GLY A 1 73 ? 2.578 -2.890 -13.086 1.00 87.44 73 GLY A CA 1
ATOM 545 C C . GLY A 1 73 ? 2.942 -3.697 -11.839 1.00 87.44 73 GLY A C 1
ATOM 546 O O . GLY A 1 73 ? 2.148 -4.532 -11.405 1.00 87.44 73 GLY A O 1
ATOM 547 N N . PHE A 1 74 ? 4.100 -3.421 -11.231 1.00 85.69 74 PHE A N 1
ATOM 548 C CA . PHE A 1 74 ? 4.496 -3.996 -9.943 1.00 85.69 74 PHE A CA 1
ATOM 549 C C . PHE A 1 74 ? 3.499 -3.617 -8.846 1.00 85.69 74 PHE A C 1
ATOM 551 O O . PHE A 1 74 ? 2.960 -4.482 -8.162 1.00 85.69 74 PHE A O 1
ATOM 558 N N . THR A 1 75 ? 3.197 -2.328 -8.743 1.00 83.62 75 THR A N 1
ATOM 559 C CA . THR A 1 75 ? 2.237 -1.763 -7.799 1.00 83.62 75 THR A CA 1
ATOM 560 C C . THR A 1 75 ? 0.845 -2.383 -7.938 1.00 83.62 75 THR A C 1
ATOM 562 O O . THR A 1 75 ? 0.226 -2.734 -6.935 1.00 83.62 75 THR A O 1
ATOM 565 N N . GLY A 1 76 ? 0.365 -2.584 -9.169 1.00 85.88 76 GLY A N 1
ATOM 566 C CA . GLY A 1 76 ? -0.909 -3.260 -9.424 1.00 85.88 76 GLY A CA 1
ATOM 567 C C . GLY A 1 76 ? -0.924 -4.709 -8.927 1.00 85.88 76 GLY A C 1
ATOM 568 O O . GLY A 1 76 ? -1.879 -5.122 -8.271 1.00 85.88 76 GLY A O 1
ATOM 569 N N . HIS A 1 77 ? 0.153 -5.466 -9.168 1.00 87.75 77 HIS A N 1
ATOM 570 C CA . HIS A 1 77 ? 0.285 -6.832 -8.645 1.00 87.75 77 HIS A CA 1
ATOM 571 C C . HIS A 1 77 ? 0.407 -6.860 -7.120 1.00 87.75 77 HIS A C 1
ATOM 573 O O . HIS A 1 77 ? -0.196 -7.718 -6.481 1.00 87.75 77 HIS A O 1
ATOM 579 N N . LEU A 1 78 ? 1.149 -5.919 -6.531 1.00 83.75 78 LEU A N 1
ATOM 580 C CA . LEU A 1 78 ? 1.277 -5.781 -5.083 1.00 83.75 78 LEU A CA 1
ATOM 581 C C . LEU A 1 78 ? -0.090 -5.518 -4.441 1.00 83.75 78 LEU A C 1
ATOM 583 O O . LEU A 1 78 ? -0.457 -6.189 -3.475 1.00 83.75 78 LEU A O 1
ATOM 587 N N . ALA A 1 79 ? -0.867 -4.590 -5.008 1.00 83.69 79 ALA A N 1
ATOM 588 C CA . ALA A 1 79 ? -2.202 -4.271 -4.522 1.00 83.69 79 ALA A CA 1
ATOM 589 C C . ALA A 1 79 ? -3.146 -5.477 -4.600 1.00 83.69 79 ALA A C 1
ATOM 591 O O . ALA A 1 79 ? -3.797 -5.822 -3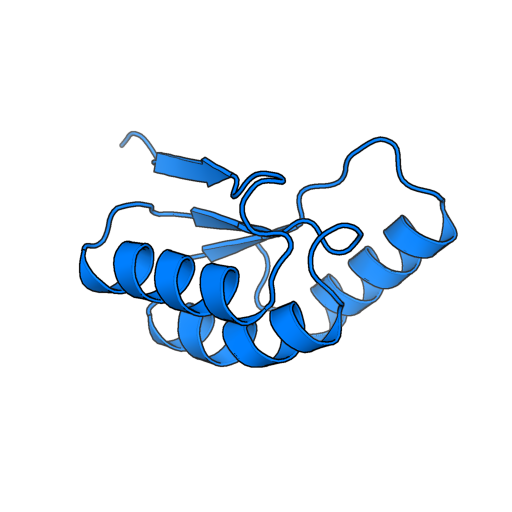.610 1.00 83.69 79 ALA A O 1
ATOM 592 N N . ALA A 1 80 ? -3.172 -6.142 -5.759 1.00 85.94 80 ALA A N 1
ATOM 593 C CA . ALA A 1 80 ? -4.008 -7.314 -5.996 1.00 85.94 80 ALA A CA 1
ATOM 594 C C . ALA A 1 80 ? -3.613 -8.507 -5.109 1.00 85.94 80 ALA A C 1
ATOM 596 O O . ALA A 1 80 ? -4.485 -9.217 -4.615 1.00 85.94 80 ALA A O 1
ATOM 597 N N . GLY A 1 81 ? -2.3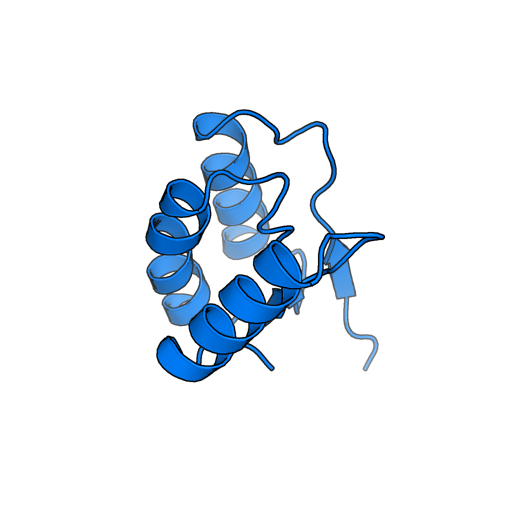13 -8.716 -4.885 1.00 84.25 81 GLY A N 1
ATOM 598 C CA . GLY A 1 81 ? -1.795 -9.837 -4.101 1.00 84.25 81 GLY A CA 1
ATOM 599 C C . GLY A 1 81 ? -1.984 -9.678 -2.593 1.00 84.25 81 GLY A C 1
ATOM 600 O O . GLY A 1 81 ? -2.230 -10.664 -1.903 1.00 84.25 81 GLY A O 1
ATOM 601 N N . LEU A 1 82 ? -1.890 -8.452 -2.069 1.00 79.19 82 LEU A N 1
ATOM 602 C CA . LEU A 1 82 ? -2.029 -8.201 -0.629 1.00 79.19 82 LEU A CA 1
ATOM 603 C C . LEU A 1 82 ? -3.488 -8.018 -0.189 1.00 79.19 82 LEU A C 1
ATOM 605 O O . LEU A 1 82 ? -3.813 -8.305 0.964 1.00 79.19 82 LEU A O 1
ATOM 609 N N . GLY A 1 83 ? -4.374 -7.556 -1.080 1.00 73.19 83 GLY A N 1
ATOM 610 C CA . GLY A 1 83 ? -5.809 -7.411 -0.794 1.00 73.19 83 GLY A CA 1
ATOM 611 C C . GLY A 1 83 ? -6.138 -6.381 0.297 1.00 73.19 83 GLY A C 1
ATOM 612 O O . GLY A 1 83 ? -7.216 -6.422 0.884 1.00 73.19 83 GLY A O 1
ATOM 613 N N . CYS A 1 84 ? -5.199 -5.482 0.602 1.00 70.44 84 CYS A N 1
ATOM 614 C CA . CYS A 1 84 ? -5.313 -4.463 1.654 1.00 70.44 84 CYS A CA 1
ATOM 615 C C . CYS A 1 84 ? -5.672 -3.072 1.113 1.00 70.44 84 CYS A C 1
ATOM 617 O O . CYS A 1 84 ? -5.763 -2.120 1.886 1.00 70.44 84 CYS A O 1
ATOM 619 N N . PHE A 1 85 ? -5.826 -2.952 -0.205 1.00 75.06 85 PHE A N 1
ATOM 620 C CA . PHE A 1 85 ? -6.030 -1.686 -0.892 1.00 75.06 85 PHE A CA 1
ATOM 621 C C . PHE A 1 85 ? -7.484 -1.561 -1.347 1.00 75.06 85 PHE A C 1
ATOM 623 O O . PHE A 1 85 ? -8.026 -2.521 -1.899 1.00 75.06 85 PHE A O 1
ATOM 630 N N . LYS A 1 86 ? -8.106 -0.407 -1.086 1.00 69.94 86 LYS A N 1
ATOM 631 C CA . LYS A 1 86 ? -9.481 -0.088 -1.508 1.00 69.94 86 LYS A CA 1
ATOM 632 C C . LYS A 1 86 ? -9.522 1.063 -2.493 1.00 69.94 86 LYS A C 1
ATOM 634 O O . LYS A 1 86 ? -8.693 1.981 -2.335 1.00 69.94 86 LYS A O 1
#

Foldseek 3Di:
DDFFEDEDDLVCLDLVSVLVVLVCCLVVVVGLEYEDECVRHPVVSCVVCLVVCLVSNRAYAYDDDPDDPVSVVVVVCVCVVSVRHD

Secondary structure (DSSP, 8-state):
----EEE--GGG-SHHHHHHHHHHHHHTT--SEEEE-TTTS-HHHHHHHHHHHHHHTPEEEEPP-S--HHHHHHHHHHHHHH--B-

Organism: Solanum chilense (NCBI:txid4083)